Protein AF-A0A2D9LTU9-F1 (afdb_monomer)

Nearest PDB structures (foldseek):
  6c62-assembly1_A  TM=9.526E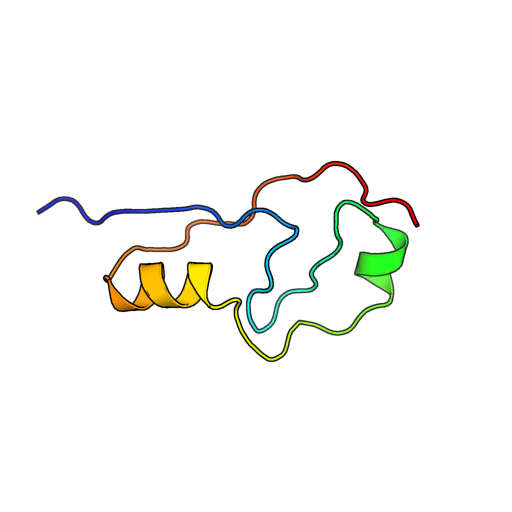-01  e=2.886E-02  Pseudomonas sp. ADP
  8es6-assembly2_B  TM=8.528E-01  e=5.425E-02  Escherichia coli
  8xac-assembly1_C  TM=8.720E-01  e=8.959E-01  Pseudonocardia acaciae
  8wv2-assembly1_D  TM=8.128E-01  e=5.113E-01  Candida parapsilosis

Secondary structure (DSSP, 8-state):
-PPPEEEEETTS--TTS---TT-HHHHHHSPPPSSPPHHHHHHHHTTPEEEEEE-------

Solvent-accessible surface area (backbone atoms only — not comparable to full-atom values): 3621 Å² total; per-residue (Å²): 133,85,78,51,68,46,63,45,52,28,76,50,40,39,53,78,35,56,60,30,29,48,32,69,68,53,41,76,72,50,74,50,29,79,62,52,33,66,74,60,47,55,40,44,75,72,61,30,43,78,79,48,69,39,91,46,73,64,70,78,132

pLDDT: mean 93.14, std 9.7, range [44.84, 98.06]

Radius of gyration: 12.53 Å; Cα contacts (8 Å, |Δi|>4): 98; chains: 1; bounding box: 38×26×26 Å

Sequence (61 aa):
MTSLSFAAKEILDVAGYVTGGGNPDWKATHEPATPTACAANTLVEARAMMIGKTIANELTR

Structure (mmCIF, N/CA/C/O backbone):
data_AF-A0A2D9LTU9-F1
#
_entry.id   AF-A0A2D9LTU9-F1
#
loop_
_atom_site.group_PDB
_atom_site.id
_atom_site.type_symbol
_atom_site.label_atom_id
_atom_site.label_alt_id
_atom_site.label_comp_id
_atom_site.label_asym_id
_atom_site.label_entity_id
_atom_site.label_seq_id
_atom_site.pdbx_PDB_ins_code
_atom_site.Cartn_x
_atom_site.Cartn_y
_atom_site.Cartn_z
_atom_site.occupancy
_atom_site.B_iso_or_equiv
_atom_site.auth_seq_id
_atom_site.auth_comp_id
_atom_site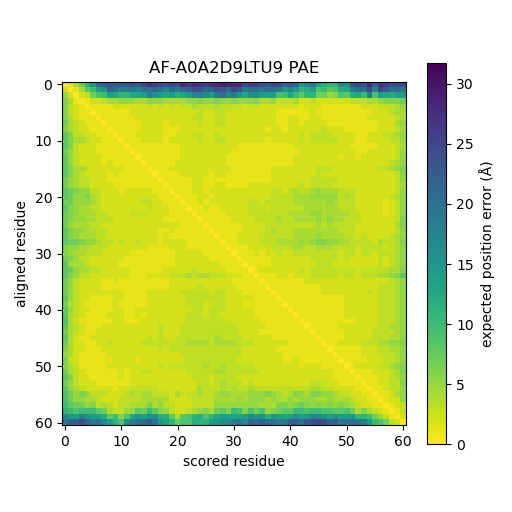.auth_asym_id
_atom_site.auth_atom_id
_atom_site.pdbx_PDB_model_num
ATOM 1 N N . MET A 1 1 ? -21.469 16.336 9.778 1.00 44.84 1 MET A N 1
ATOM 2 C CA . MET A 1 1 ? -20.248 15.570 10.111 1.00 44.84 1 MET A CA 1
ATOM 3 C C . MET A 1 1 ? -19.465 15.420 8.821 1.00 44.84 1 MET A C 1
ATOM 5 O O . MET A 1 1 ? -20.015 14.869 7.878 1.00 44.84 1 MET A O 1
ATOM 9 N N . THR A 1 2 ? -18.272 15.995 8.716 1.00 61.06 2 THR A N 1
ATOM 10 C CA . THR A 1 2 ? -17.429 15.848 7.522 1.00 61.06 2 THR A CA 1
ATOM 11 C C . THR A 1 2 ? -16.786 14.462 7.548 1.00 61.06 2 THR A C 1
ATOM 13 O O . THR A 1 2 ? -16.121 14.108 8.518 1.00 61.06 2 THR A O 1
ATOM 16 N N . SER A 1 3 ? -17.014 13.646 6.519 1.00 82.50 3 SER A N 1
ATOM 17 C CA . SER A 1 3 ? -16.267 12.399 6.335 1.00 82.50 3 SER A CA 1
ATOM 18 C C . SER A 1 3 ? -14.809 12.746 6.037 1.00 82.50 3 SER A C 1
ATOM 20 O O . SER A 1 3 ? -14.545 13.510 5.108 1.00 82.50 3 SER A O 1
ATOM 22 N N . LEU A 1 4 ? -13.869 12.217 6.820 1.00 95.00 4 LEU A N 1
ATOM 23 C CA . LEU A 1 4 ? -12.443 12.394 6.550 1.00 95.00 4 LEU A CA 1
ATOM 24 C C . LEU A 1 4 ? -12.029 11.522 5.362 1.00 95.00 4 LEU A C 1
ATOM 26 O O . LEU A 1 4 ? -12.482 10.387 5.224 1.00 95.00 4 LEU A O 1
ATOM 30 N N . SER A 1 5 ? -11.149 12.048 4.519 1.00 96.44 5 SER A N 1
ATOM 31 C CA . SER A 1 5 ? -10.561 11.327 3.391 1.00 96.44 5 SER A CA 1
ATOM 32 C C . SER A 1 5 ? -9.042 11.369 3.463 1.00 96.44 5 SER A C 1
ATOM 34 O O . SER A 1 5 ? -8.475 12.356 3.931 1.00 96.44 5 SER A O 1
ATOM 36 N N . PHE A 1 6 ? -8.378 10.335 2.954 1.00 96.62 6 PHE A N 1
ATOM 37 C CA . PHE A 1 6 ? -6.921 10.271 2.888 1.00 96.62 6 PHE A CA 1
ATOM 38 C C . PHE A 1 6 ? -6.437 9.595 1.602 1.00 96.62 6 PHE A C 1
ATOM 40 O O . PHE A 1 6 ? -7.181 8.878 0.936 1.00 96.62 6 PHE A O 1
ATOM 47 N N . ALA A 1 7 ? -5.166 9.805 1.271 1.00 97.50 7 ALA A N 1
ATOM 48 C CA . ALA A 1 7 ? -4.463 9.046 0.246 1.00 97.50 7 ALA A CA 1
ATOM 49 C C . ALA A 1 7 ? -3.293 8.291 0.888 1.00 97.50 7 ALA A C 1
ATOM 51 O O . ALA A 1 7 ? -2.621 8.823 1.773 1.00 97.50 7 ALA A O 1
ATOM 52 N N . ALA A 1 8 ? -3.047 7.057 0.453 1.00 97.06 8 ALA A N 1
ATOM 53 C CA . ALA A 1 8 ? -1.902 6.275 0.910 1.00 97.06 8 ALA A CA 1
ATOM 54 C C . ALA A 1 8 ? -0.675 6.584 0.046 1.00 97.06 8 ALA A C 1
ATOM 56 O O . ALA A 1 8 ? -0.770 6.653 -1.177 1.00 97.06 8 ALA A O 1
ATOM 57 N N . LYS A 1 9 ? 0.504 6.744 0.649 1.00 95.81 9 LYS A N 1
ATOM 58 C CA . LYS A 1 9 ? 1.736 6.849 -0.143 1.00 95.81 9 LYS A CA 1
ATOM 59 C C . LYS A 1 9 ? 1.944 5.557 -0.936 1.00 95.81 9 LYS A C 1
ATOM 61 O O . LYS A 1 9 ? 1.656 4.488 -0.411 1.00 95.81 9 LYS A O 1
ATOM 66 N N . GLU A 1 10 ? 2.452 5.615 -2.167 1.00 94.50 10 GLU A N 1
ATOM 67 C CA . GLU A 1 10 ? 2.564 4.411 -3.014 1.00 94.50 10 GLU A CA 1
ATOM 68 C C . GLU A 1 10 ? 3.594 3.371 -2.545 1.00 94.50 10 GLU A C 1
ATOM 70 O O . GLU A 1 10 ? 3.600 2.257 -3.051 1.00 94.50 10 GLU A O 1
ATOM 75 N N . ILE A 1 11 ? 4.325 3.675 -1.470 1.00 95.62 11 ILE A N 1
ATOM 76 C CA . ILE A 1 11 ? 5.142 2.727 -0.697 1.00 95.62 11 ILE A CA 1
ATOM 77 C C . ILE A 1 11 ? 4.361 1.948 0.381 1.00 95.62 11 ILE A C 1
ATOM 79 O O . ILE A 1 11 ? 4.942 1.116 1.068 1.00 95.62 11 ILE A O 1
ATOM 83 N N . LEU A 1 12 ? 3.084 2.269 0.609 1.00 96.94 12 LEU A N 1
ATOM 84 C CA . LEU A 1 12 ? 2.224 1.566 1.559 1.00 96.94 12 LEU A CA 1
ATOM 85 C C . LEU A 1 12 ? 1.391 0.520 0.823 1.00 96.94 12 LEU A C 1
ATOM 87 O O . LEU A 1 12 ? 0.726 0.821 -0.178 1.00 96.94 12 LEU A O 1
ATOM 91 N N . ASP A 1 13 ? 1.385 -0.686 1.382 1.00 97.81 13 ASP A N 1
ATOM 92 C CA . ASP A 1 13 ? 0.556 -1.776 0.895 1.00 97.81 13 ASP A CA 1
ATOM 93 C C . ASP A 1 13 ? -0.929 -1.476 1.067 1.00 97.81 13 ASP A C 1
ATOM 95 O O . ASP A 1 13 ? -1.397 -1.023 2.117 1.00 97.81 13 ASP A O 1
ATOM 99 N N . VAL A 1 14 ? -1.676 -1.772 0.009 1.00 97.38 14 VAL A N 1
ATOM 100 C CA . VAL A 1 14 ? -3.136 -1.775 -0.016 1.00 97.38 14 VAL A CA 1
ATOM 101 C C . VAL A 1 14 ? -3.538 -3.086 -0.666 1.00 97.38 14 VAL A C 1
ATOM 103 O O . VAL A 1 14 ?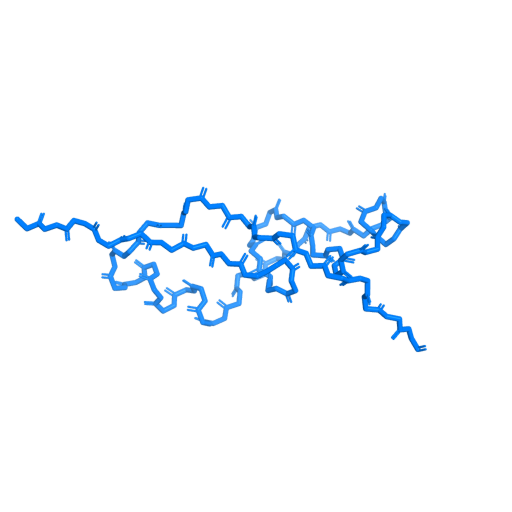 -3.093 -3.368 -1.779 1.00 97.38 14 VAL A O 1
ATOM 106 N N . ALA A 1 15 ? -4.354 -3.881 0.024 1.00 97.44 15 ALA A N 1
ATOM 107 C CA . ALA A 1 15 ? -4.753 -5.197 -0.456 1.00 97.44 15 ALA A CA 1
ATOM 108 C C . ALA A 1 15 ? -5.355 -5.112 -1.869 1.00 97.44 15 ALA A C 1
ATOM 110 O O . ALA A 1 15 ? -6.203 -4.259 -2.144 1.00 97.44 15 ALA A O 1
ATOM 111 N N . GLY A 1 16 ? -4.894 -5.982 -2.768 1.00 97.19 16 GLY A N 1
ATOM 112 C CA . GLY A 1 16 ? -5.318 -5.996 -4.172 1.00 97.19 16 GLY A CA 1
ATOM 113 C C . GLY A 1 16 ? -4.621 -4.972 -5.077 1.00 97.19 16 GLY A C 1
ATOM 114 O O . GLY A 1 16 ? -4.910 -4.937 -6.270 1.00 97.19 16 GLY A O 1
ATOM 115 N N . TYR A 1 17 ? -3.671 -4.184 -4.561 1.00 96.31 17 TYR A N 1
ATOM 116 C CA . TYR A 1 17 ? -2.832 -3.286 -5.358 1.00 96.31 17 TYR A CA 1
ATOM 117 C C . TYR A 1 17 ? -1.363 -3.687 -5.284 1.00 96.31 17 TYR A C 1
ATOM 119 O O . TYR A 1 17 ? -0.858 -4.060 -4.227 1.00 96.31 17 TYR A O 1
ATOM 127 N N . VAL A 1 18 ? -0.653 -3.528 -6.399 1.00 97.12 18 VAL A N 1
ATOM 128 C CA . VAL A 1 18 ? 0.808 -3.642 -6.414 1.00 97.12 18 VAL A CA 1
ATOM 129 C C . VAL A 1 18 ? 1.417 -2.387 -5.782 1.00 97.12 18 VAL A C 1
ATOM 131 O O . VAL A 1 18 ? 1.060 -1.252 -6.126 1.00 97.12 18 VAL A O 1
ATOM 134 N N . THR A 1 19 ? 2.326 -2.591 -4.835 1.00 96.31 19 THR A N 1
ATOM 135 C CA . THR A 1 19 ? 3.194 -1.554 -4.266 1.00 96.31 19 THR A CA 1
ATOM 136 C C . THR A 1 19 ? 4.466 -1.520 -5.102 1.00 96.31 19 THR A C 1
ATOM 138 O O . THR A 1 19 ? 5.320 -2.392 -4.981 1.00 96.31 19 THR A O 1
ATOM 141 N N . GLY A 1 20 ? 4.537 -0.553 -6.015 1.00 94.12 20 GLY A N 1
ATOM 142 C CA . GLY A 1 20 ? 5.614 -0.355 -6.984 1.00 94.12 20 GLY A CA 1
ATOM 143 C C . GLY A 1 20 ? 6.832 0.367 -6.420 1.00 94.12 20 GLY A C 1
ATOM 144 O O . GLY A 1 20 ? 7.922 0.232 -6.965 1.00 94.12 20 GLY A O 1
ATOM 145 N N . GLY A 1 21 ? 6.657 1.163 -5.361 1.00 94.56 21 GLY A N 1
ATOM 146 C CA . GLY A 1 21 ? 7.721 1.997 -4.801 1.00 94.56 21 GLY A CA 1
ATOM 147 C C . GLY A 1 21 ? 8.294 2.973 -5.829 1.00 94.56 21 GLY A C 1
ATOM 148 O O . GLY A 1 21 ? 9.497 3.189 -5.856 1.00 94.56 21 GLY A O 1
ATOM 149 N N . GLY A 1 22 ? 7.460 3.494 -6.730 1.00 93.69 22 GLY A N 1
ATOM 150 C CA . GLY A 1 22 ? 7.876 4.337 -7.852 1.00 93.69 22 GLY A CA 1
ATOM 151 C C . GLY A 1 22 ? 8.644 3.619 -8.972 1.00 93.69 22 GLY A C 1
ATOM 152 O O . GLY A 1 22 ? 8.993 4.281 -9.945 1.00 93.69 22 GLY A O 1
ATOM 153 N N . ASN A 1 23 ? 8.880 2.303 -8.886 1.00 94.75 23 ASN A N 1
ATOM 154 C CA . ASN A 1 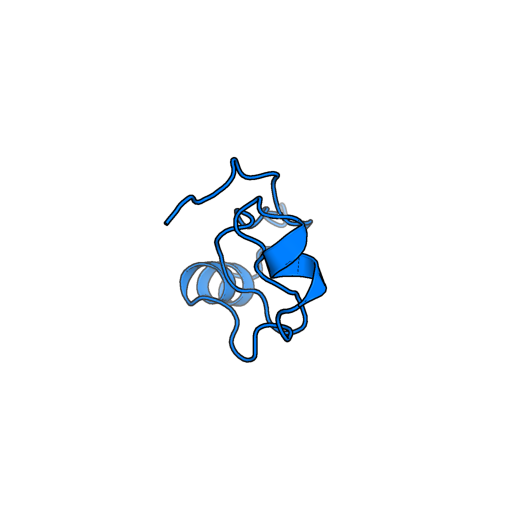23 ? 9.594 1.520 -9.897 1.00 94.75 23 ASN A CA 1
ATOM 155 C C . ASN A 1 23 ? 8.603 0.822 -10.870 1.00 94.75 23 ASN A C 1
ATOM 157 O O . ASN A 1 23 ? 7.828 -0.045 -10.446 1.00 94.75 23 ASN A O 1
ATOM 161 N N . PRO A 1 24 ? 8.600 1.169 -12.176 1.00 92.75 24 PRO A N 1
ATOM 162 C CA . PRO A 1 24 ? 7.697 0.565 -13.162 1.00 92.75 24 PRO A CA 1
ATOM 163 C C . PRO A 1 24 ? 7.930 -0.933 -13.394 1.00 92.75 24 PRO A C 1
ATOM 165 O O . PRO A 1 24 ? 6.960 -1.677 -13.538 1.00 92.75 24 PRO A O 1
ATOM 168 N N . ASP A 1 25 ? 9.187 -1.379 -13.397 1.00 94.19 25 ASP A N 1
ATOM 169 C CA . ASP A 1 25 ? 9.561 -2.777 -13.647 1.00 94.19 25 ASP A CA 1
ATOM 170 C C . ASP A 1 25 ? 9.133 -3.679 -12.484 1.00 94.19 25 ASP A C 1
ATOM 172 O O . ASP A 1 25 ? 8.567 -4.757 -12.684 1.00 94.19 25 ASP A O 1
ATOM 176 N N . TRP A 1 26 ? 9.322 -3.210 -11.248 1.00 93.88 26 TRP A N 1
ATOM 177 C CA . TRP A 1 26 ? 8.811 -3.864 -10.047 1.00 93.88 26 TRP A CA 1
ATOM 178 C C . TRP A 1 26 ? 7.293 -3.972 -10.116 1.00 93.88 26 TRP A C 1
ATOM 180 O O . TRP A 1 26 ? 6.735 -5.059 -9.975 1.00 93.88 26 TRP A O 1
ATOM 190 N N . LYS A 1 27 ? 6.615 -2.860 -10.413 1.00 93.44 27 LYS A N 1
ATOM 191 C CA . LYS A 1 27 ? 5.155 -2.827 -10.498 1.00 93.44 27 LYS A CA 1
ATOM 192 C C . LYS A 1 27 ? 4.594 -3.774 -11.567 1.00 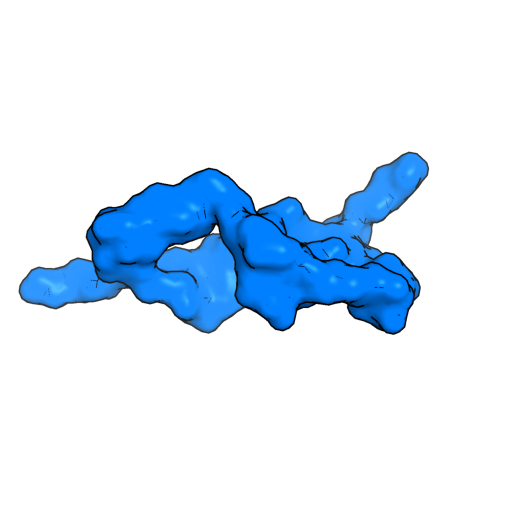93.44 27 LYS A C 1
ATOM 194 O O . LYS A 1 27 ? 3.495 -4.286 -11.385 1.00 93.44 27 LYS A O 1
ATOM 199 N N . ALA A 1 28 ? 5.320 -3.997 -12.661 1.00 95.62 28 ALA A N 1
ATOM 200 C CA . ALA A 1 28 ? 4.914 -4.900 -13.738 1.00 95.62 28 ALA A CA 1
ATOM 201 C C . ALA A 1 28 ? 5.116 -6.389 -13.412 1.00 95.62 28 ALA A C 1
ATOM 203 O O . ALA A 1 28 ? 4.495 -7.238 -14.048 1.00 95.62 28 ALA A O 1
ATOM 204 N N . THR A 1 29 ? 5.989 -6.711 -12.456 1.00 96.19 29 THR A N 1
ATOM 205 C CA . THR A 1 29 ? 6.414 -8.090 -12.165 1.00 96.19 29 THR A CA 1
ATOM 206 C C . THR A 1 29 ? 5.923 -8.621 -10.823 1.00 96.19 29 THR A C 1
ATOM 208 O O . THR A 1 29 ? 5.969 -9.829 -10.605 1.00 96.19 29 THR A O 1
ATOM 211 N N . HIS A 1 30 ? 5.464 -7.746 -9.925 1.00 96.12 30 HIS A N 1
ATOM 212 C CA . HIS A 1 30 ? 5.083 -8.126 -8.569 1.00 96.12 30 HIS A CA 1
ATOM 213 C C . HIS A 1 30 ? 3.586 -8.333 -8.415 1.00 96.12 30 HIS A C 1
ATOM 215 O O . HIS A 1 30 ? 2.764 -7.581 -8.940 1.00 96.12 30 HIS A O 1
ATOM 221 N N . GLU A 1 31 ? 3.258 -9.345 -7.621 1.00 97.94 31 GLU A N 1
ATOM 222 C CA . GLU A 1 31 ? 1.887 -9.640 -7.248 1.00 97.94 31 GLU A CA 1
ATOM 223 C C . GLU A 1 31 ? 1.304 -8.535 -6.352 1.00 97.94 31 GLU A C 1
ATOM 225 O O . GLU A 1 3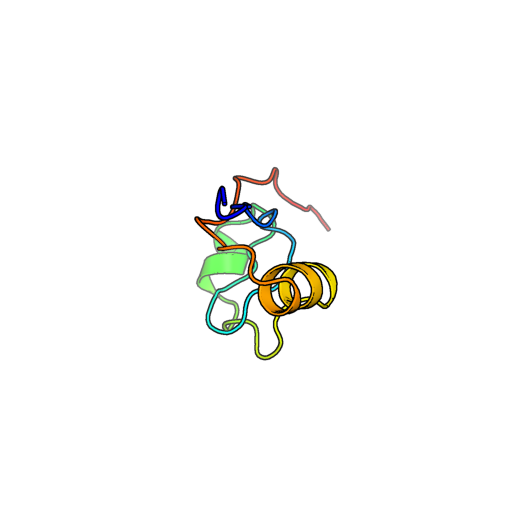1 ? 2.035 -7.866 -5.606 1.00 97.94 31 GLU A O 1
ATOM 230 N N . PRO A 1 32 ? -0.023 -8.332 -6.387 1.00 98.06 32 PRO A N 1
ATOM 231 C CA . PRO A 1 32 ? -0.693 -7.426 -5.471 1.00 98.06 32 PRO A CA 1
ATOM 232 C C . PRO A 1 32 ? -0.441 -7.782 -4.003 1.00 98.06 32 PRO A C 1
ATOM 234 O O . PRO A 1 32 ? -0.372 -8.955 -3.625 1.00 98.06 32 PRO A O 1
ATOM 237 N N . ALA A 1 33 ? -0.383 -6.762 -3.146 1.00 97.81 33 ALA A N 1
ATOM 238 C CA . ALA A 1 33 ? -0.280 -6.977 -1.711 1.00 97.81 33 ALA A CA 1
ATOM 239 C C . ALA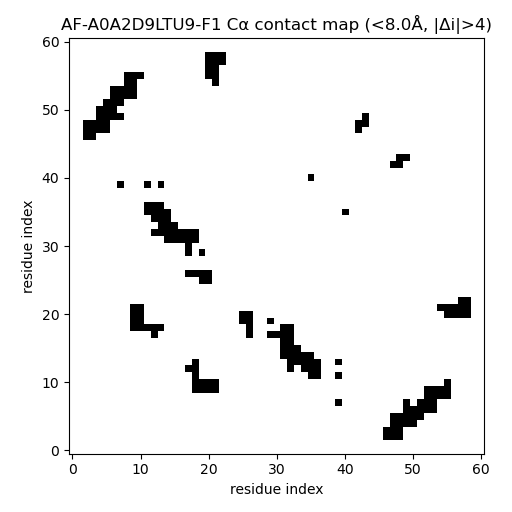 A 1 33 ? -1.491 -7.772 -1.192 1.00 97.81 33 ALA A C 1
ATOM 241 O O . ALA A 1 33 ? -2.634 -7.529 -1.592 1.00 97.81 33 ALA A O 1
ATOM 242 N N . THR A 1 34 ? -1.237 -8.712 -0.278 1.00 97.19 34 THR A N 1
ATOM 243 C CA . THR A 1 34 ? -2.296 -9.487 0.386 1.00 97.19 34 THR A CA 1
ATOM 244 C C . THR A 1 34 ? -2.846 -8.752 1.615 1.00 97.19 34 THR A C 1
ATOM 246 O O . THR A 1 34 ? -4.063 -8.587 1.696 1.00 97.19 34 THR A O 1
ATOM 249 N N . PRO A 1 35 ? -2.020 -8.247 2.555 1.00 97.44 35 PRO A N 1
ATOM 250 C CA . PRO A 1 35 ? -2.517 -7.361 3.599 1.00 97.44 35 PRO A CA 1
ATOM 251 C C . PRO A 1 35 ? -2.449 -5.887 3.180 1.00 97.44 35 PRO A C 1
ATOM 253 O O . PRO A 1 35 ? -1.520 -5.447 2.508 1.00 97.44 35 PRO A O 1
ATOM 256 N N . THR A 1 36 ? -3.405 -5.096 3.659 1.00 97.88 36 THR A N 1
ATOM 257 C CA . THR A 1 36 ? -3.270 -3.635 3.709 1.00 97.88 36 THR A CA 1
ATOM 258 C C . THR A 1 36 ? -2.373 -3.251 4.887 1.00 97.88 36 THR A C 1
ATOM 260 O O . THR A 1 36 ? -2.486 -3.826 5.973 1.00 97.88 36 THR A O 1
ATOM 263 N N . ALA A 1 37 ? -1.498 -2.261 4.699 1.00 98.06 37 ALA A N 1
ATOM 264 C CA . ALA A 1 37 ? -0.621 -1.755 5.748 1.00 98.06 37 ALA A CA 1
ATOM 265 C C . ALA A 1 37 ? -1.422 -1.263 6.968 1.00 98.06 37 ALA A C 1
ATOM 267 O O . ALA A 1 37 ? -2.442 -0.586 6.821 1.00 98.06 37 ALA A O 1
ATOM 268 N N . CYS A 1 38 ? -0.919 -1.536 8.178 1.00 98.06 38 CYS A N 1
ATOM 269 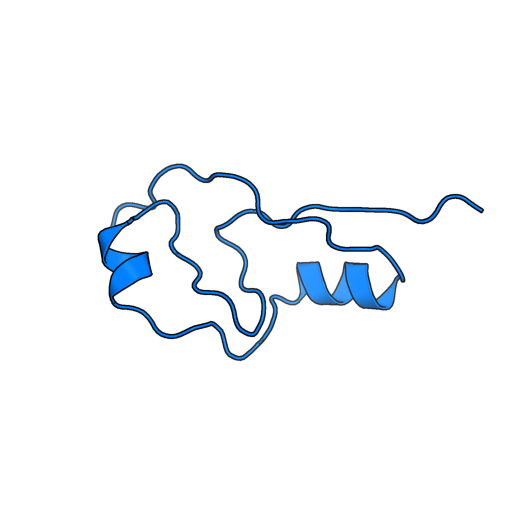C CA . CYS A 1 38 ? -1.592 -1.201 9.441 1.00 98.06 38 CYS A CA 1
ATOM 270 C C . CYS A 1 38 ? -2.046 0.269 9.502 1.00 98.06 38 CYS A C 1
ATOM 272 O O . CYS A 1 38 ? -3.196 0.544 9.822 1.00 98.06 38 CYS A O 1
ATOM 274 N N . ALA A 1 39 ? -1.193 1.206 9.073 1.00 97.56 39 ALA A N 1
ATOM 275 C CA . ALA A 1 39 ? -1.524 2.631 9.060 1.00 97.56 39 ALA A CA 1
ATOM 276 C C . ALA A 1 39 ? -2.751 2.970 8.189 1.00 97.56 39 ALA A C 1
ATOM 278 O O . ALA A 1 39 ? -3.573 3.797 8.578 1.00 97.56 39 ALA A O 1
ATOM 279 N N . ALA A 1 40 ? -2.896 2.329 7.025 1.00 97.06 40 ALA A N 1
ATOM 280 C CA . ALA A 1 40 ? -4.065 2.518 6.171 1.00 97.06 40 ALA A CA 1
ATOM 281 C C . ALA A 1 40 ? -5.314 1.857 6.777 1.00 97.06 40 ALA A C 1
ATOM 283 O O . ALA A 1 40 ? -6.383 2.467 6.760 1.00 97.06 40 ALA A O 1
ATOM 284 N N . ASN A 1 41 ? -5.175 0.667 7.373 1.00 97.50 41 ASN A N 1
ATOM 285 C CA . ASN A 1 41 ? -6.280 -0.004 8.065 1.00 97.50 41 ASN A CA 1
ATOM 286 C C . ASN A 1 41 ? -6.812 0.823 9.237 1.00 97.50 41 ASN A C 1
ATOM 288 O O . ASN A 1 41 ? -8.018 1.015 9.325 1.00 97.50 41 ASN A O 1
ATOM 292 N N . THR A 1 42 ? -5.942 1.394 10.072 1.00 97.81 42 THR A N 1
ATOM 293 C CA . THR A 1 42 ? -6.355 2.238 11.204 1.00 97.81 42 THR A CA 1
ATOM 294 C C . THR A 1 42 ? -7.230 3.415 10.761 1.00 97.81 42 THR A C 1
ATOM 296 O O . THR A 1 42 ? -8.216 3.743 11.418 1.00 97.81 42 THR A O 1
ATOM 299 N N . LEU A 1 43 ? -6.909 4.048 9.628 1.00 96.25 43 LEU A N 1
ATOM 300 C CA . LEU A 1 43 ? -7.711 5.153 9.096 1.00 96.25 43 LEU A CA 1
ATOM 301 C C . LEU A 1 43 ? -9.070 4.673 8.569 1.00 96.25 43 LEU A C 1
ATOM 303 O O . LEU A 1 43 ? -10.084 5.332 8.803 1.00 96.25 43 LEU A O 1
ATOM 307 N N . VAL A 1 44 ? -9.111 3.517 7.904 1.00 95.00 44 VAL A N 1
ATOM 308 C CA . VAL A 1 44 ? -10.364 2.905 7.434 1.00 95.00 44 VAL A CA 1
ATOM 309 C C . VAL A 1 44 ? -11.252 2.483 8.609 1.00 95.00 44 VAL A C 1
ATOM 311 O O . VAL A 1 44 ? -12.449 2.764 8.603 1.00 95.00 44 VAL A O 1
ATOM 314 N N . GLU A 1 45 ? -10.680 1.883 9.654 1.00 95.94 45 GLU A N 1
ATOM 315 C CA . GLU A 1 45 ? -11.379 1.524 10.897 1.00 95.94 45 GLU A CA 1
ATOM 316 C C . GLU A 1 45 ? -11.949 2.760 11.609 1.00 95.94 45 GLU A C 1
ATOM 318 O O . GLU A 1 45 ? -13.057 2.721 12.146 1.00 95.94 45 GLU A O 1
ATOM 323 N N . ALA A 1 46 ? -11.253 3.897 11.522 1.00 95.88 46 ALA A N 1
ATOM 324 C CA . ALA A 1 46 ? -11.733 5.201 11.977 1.00 95.88 46 ALA A CA 1
ATOM 325 C C . ALA A 1 46 ? -12.779 5.850 11.042 1.00 95.88 46 ALA A C 1
ATOM 327 O O . ALA A 1 46 ? -13.164 7.002 11.254 1.00 95.88 46 ALA A O 1
ATOM 328 N N . ARG A 1 47 ? -13.271 5.123 10.028 1.00 94.94 47 ARG A N 1
ATOM 329 C CA . ARG A 1 47 ? -14.245 5.568 9.014 1.00 94.94 47 ARG A CA 1
ATOM 330 C C . ARG A 1 47 ? -13.744 6.685 8.095 1.00 94.94 47 ARG A C 1
ATOM 332 O O . ARG A 1 47 ? -14.555 7.434 7.548 1.00 94.94 47 ARG A O 1
ATOM 339 N N . ALA A 1 48 ? -12.433 6.798 7.898 1.00 96.12 48 ALA A N 1
ATOM 340 C CA . ALA A 1 48 ? -11.891 7.632 6.835 1.00 96.12 48 ALA A CA 1
ATOM 341 C C . ALA A 1 48 ? -11.963 6.901 5.483 1.00 96.12 48 ALA A C 1
ATOM 343 O O . ALA A 1 48 ? -11.767 5.689 5.396 1.00 96.12 48 ALA A O 1
ATOM 344 N N . MET A 1 49 ? -12.215 7.645 4.409 1.00 95.94 49 MET A N 1
ATOM 345 C CA . MET A 1 49 ? -12.259 7.112 3.048 1.00 95.94 49 MET A CA 1
ATOM 346 C C .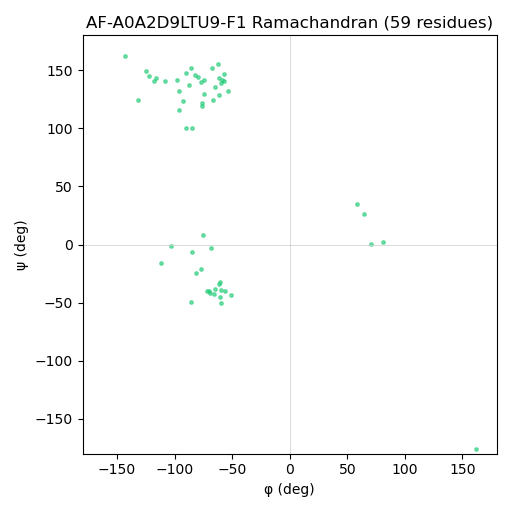 MET A 1 49 ? -10.891 7.243 2.371 1.00 95.94 49 MET A C 1
ATOM 348 O O . MET A 1 49 ? -10.371 8.351 2.229 1.00 95.94 49 MET A O 1
ATOM 352 N N . MET A 1 50 ? -10.320 6.131 1.904 1.00 95.94 50 MET A N 1
ATOM 353 C CA . MET A 1 50 ? -9.143 6.184 1.036 1.00 95.94 50 MET A CA 1
ATOM 354 C C . MET A 1 50 ? -9.577 6.588 -0.377 1.00 95.94 50 MET A C 1
ATOM 356 O O . MET A 1 50 ? -10.354 5.878 -1.010 1.00 95.94 50 MET A O 1
ATOM 360 N N . ILE A 1 51 ? -9.075 7.716 -0.876 1.00 96.88 51 ILE A N 1
ATOM 361 C CA . ILE A 1 51 ? -9.435 8.258 -2.199 1.00 96.88 51 ILE A CA 1
ATOM 362 C C . ILE A 1 51 ? -8.360 8.021 -3.269 1.00 96.88 51 ILE A C 1
ATOM 364 O O . ILE A 1 51 ? -8.550 8.398 -4.421 1.00 96.88 51 ILE A O 1
ATOM 368 N N . GLY A 1 52 ? -7.234 7.396 -2.912 1.00 95.75 52 GLY A N 1
ATOM 369 C CA . GLY A 1 52 ? -6.204 7.004 -3.874 1.00 95.75 52 GLY A CA 1
ATOM 370 C C . GLY A 1 52 ? -4.837 6.706 -3.259 1.00 95.75 52 GLY A C 1
ATOM 371 O O . GLY A 1 52 ? -4.659 6.754 -2.038 1.00 95.75 52 GLY A O 1
ATOM 372 N N . LYS A 1 53 ? -3.863 6.426 -4.136 1.00 96.38 53 LYS A N 1
ATOM 373 C CA . LYS A 1 53 ? -2.434 6.323 -3.805 1.00 96.38 53 LYS A CA 1
ATOM 374 C C . LYS A 1 53 ? -1.675 7.529 -4.377 1.00 96.38 53 LYS A C 1
ATOM 376 O O . LYS A 1 53 ? -1.977 7.969 -5.485 1.00 96.38 53 LYS A O 1
ATOM 381 N N . THR A 1 54 ? -0.706 8.078 -3.647 1.00 96.12 54 THR A N 1
ATOM 382 C CA . THR A 1 54 ? 0.109 9.212 -4.124 1.00 96.12 54 THR A CA 1
ATOM 383 C C . THR A 1 54 ? 1.296 8.732 -4.945 1.00 96.12 54 THR A C 1
ATOM 385 O O . THR A 1 54 ? 1.850 7.684 -4.648 1.00 96.12 54 THR A O 1
ATOM 388 N N . ILE A 1 55 ? 1.777 9.537 -5.890 1.00 93.44 55 ILE A N 1
ATOM 389 C CA . ILE A 1 55 ? 3.036 9.252 -6.594 1.00 93.44 55 ILE A CA 1
ATOM 390 C C . ILE A 1 55 ? 4.191 9.165 -5.579 1.00 93.44 55 ILE A C 1
ATOM 392 O O . ILE A 1 55 ? 4.228 9.915 -4.598 1.00 93.44 55 ILE A O 1
ATOM 396 N N . ALA A 1 56 ? 5.113 8.232 -5.804 1.00 91.56 56 ALA A N 1
ATOM 397 C CA . ALA A 1 56 ? 6.351 8.091 -5.054 1.00 91.56 56 ALA A CA 1
ATOM 398 C C . ALA A 1 56 ? 7.540 8.191 -6.014 1.00 91.56 56 ALA A C 1
ATOM 400 O O . ALA A 1 56 ? 7.461 7.736 -7.154 1.00 91.56 56 ALA A O 1
ATOM 401 N N . ASN A 1 57 ? 8.637 8.781 -5.540 1.00 92.31 57 ASN A N 1
ATOM 402 C CA . ASN A 1 57 ? 9.933 8.596 -6.179 1.00 92.31 57 ASN A CA 1
ATOM 403 C C . ASN A 1 57 ? 10.320 7.119 -6.122 1.00 92.31 57 ASN A C 1
ATOM 405 O O . ASN A 1 57 ? 9.892 6.398 -5.218 1.00 92.31 57 ASN A O 1
ATOM 409 N N . GLU A 1 58 ? 11.160 6.715 -7.066 1.00 92.69 58 GLU A N 1
ATOM 410 C CA . GLU A 1 58 ? 11.670 5.356 -7.127 1.00 92.69 58 GLU A CA 1
ATOM 411 C C . GLU A 1 58 ? 12.471 4.997 -5.866 1.00 92.69 58 GLU A C 1
ATOM 413 O O . GLU A 1 58 ? 13.381 5.723 -5.456 1.00 92.69 58 GLU A O 1
ATOM 418 N N . LEU A 1 59 ? 12.123 3.868 -5.250 1.00 84.50 59 LEU A N 1
ATOM 419 C CA . LEU A 1 59 ? 12.891 3.236 -4.192 1.00 84.50 59 LEU A CA 1
ATOM 420 C C . LEU A 1 59 ? 13.962 2.358 -4.839 1.00 84.50 59 LEU A C 1
ATOM 422 O O . LEU A 1 59 ? 13.693 1.246 -5.289 1.00 84.50 59 LEU A O 1
ATOM 426 N N . THR A 1 60 ? 15.180 2.878 -4.897 1.00 71.00 60 THR A N 1
ATOM 427 C CA . THR A 1 60 ? 16.335 2.150 -5.424 1.00 71.00 60 THR A CA 1
ATOM 428 C C . THR A 1 60 ? 16.927 1.220 -4.366 1.00 71.00 60 THR A C 1
ATOM 430 O O . THR A 1 60 ? 16.913 1.538 -3.175 1.00 71.00 60 THR A O 1
ATOM 433 N N . ARG A 1 61 ? 17.444 0.076 -4.819 1.00 59.69 61 ARG A N 1
ATOM 434 C CA . ARG A 1 61 ? 18.117 -0.933 -3.992 1.00 59.69 61 ARG A CA 1
ATOM 435 C C . ARG A 1 61 ? 19.517 -0.501 -3.563 1.00 59.69 61 ARG A C 1
ATOM 437 O O . ARG A 1 61 ? 20.181 0.189 -4.366 1.00 59.69 61 ARG A O 1
#

Mean predicted aligned error: 3.52 Å

Foldseek 3Di:
DDAAEDEAELCWADAQAQSCQLPPVSRVPDDHDHDGHPVVVVCVVVRHHHPYYDHHHHDDD